Protein AF-A0A383BWT5-F1 (afdb_monomer)

InterPro domains:
  IPR038597 GGGP/HepGP synthase superfamily [G3DSA:3.20.20.390] (1-74)

Structure (mmCIF, N/CA/C/O backbone):
data_AF-A0A383BWT5-F1
#
_entry.id   AF-A0A383BWT5-F1
#
loop_
_atom_site.group_PDB
_atom_site.id
_atom_site.type_symbol
_atom_site.label_atom_id
_atom_site.label_alt_id
_atom_site.label_comp_id
_atom_site.label_asym_id
_atom_site.label_entity_id
_atom_site.label_seq_id
_atom_site.pdbx_PDB_ins_code
_atom_site.Cartn_x
_atom_site.Cartn_y
_atom_site.Cartn_z
_atom_site.occupancy
_atom_site.B_iso_or_equiv
_atom_site.auth_seq_id
_atom_site.auth_comp_id
_atom_site.auth_asym_id
_atom_site.auth_atom_id
_atom_site.pdbx_PDB_model_num
ATOM 1 N N . MET A 1 1 ? -15.350 -0.498 -3.606 1.00 67.88 1 MET A N 1
ATOM 2 C CA . MET A 1 1 ? -14.994 -0.013 -2.252 1.00 67.88 1 MET A CA 1
ATOM 3 C C . MET A 1 1 ? -14.635 1.462 -2.351 1.00 67.88 1 MET A C 1
ATOM 5 O O . MET A 1 1 ? -13.925 1.817 -3.278 1.00 67.88 1 MET A O 1
ATOM 9 N N . ASN A 1 2 ? -15.132 2.324 -1.461 1.00 90.75 2 ASN A N 1
ATOM 10 C CA . ASN A 1 2 ? -14.688 3.721 -1.410 1.00 90.75 2 ASN A CA 1
ATOM 11 C C . ASN A 1 2 ? -13.512 3.816 -0.422 1.00 90.75 2 ASN A C 1
ATOM 13 O O . ASN A 1 2 ? -13.714 3.623 0.778 1.00 90.75 2 ASN A O 1
ATOM 17 N N . ILE A 1 3 ? -12.294 4.056 -0.927 1.00 92.38 3 ILE A N 1
ATOM 18 C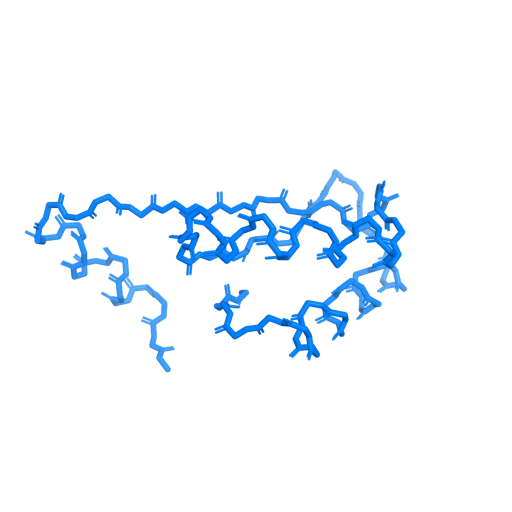 CA . ILE A 1 3 ? -11.063 4.059 -0.114 1.00 92.38 3 ILE A CA 1
ATOM 19 C C . ILE A 1 3 ? -11.136 5.112 0.996 1.00 92.38 3 ILE A C 1
ATOM 21 O O . ILE A 1 3 ? -10.807 4.821 2.144 1.00 92.38 3 ILE A O 1
ATOM 25 N N . TYR A 1 4 ? -11.640 6.309 0.690 1.00 94.31 4 TYR A N 1
ATOM 26 C CA . TYR A 1 4 ? -11.778 7.384 1.671 1.00 94.31 4 TYR A CA 1
ATOM 27 C C . TYR A 1 4 ? -12.673 6.979 2.850 1.00 94.31 4 TYR A C 1
ATOM 29 O O . TYR A 1 4 ? -12.271 7.099 4.010 1.00 94.31 4 TYR A O 1
ATOM 37 N N . ASN A 1 5 ? -13.848 6.411 2.566 1.00 95.38 5 ASN A N 1
ATOM 38 C CA . ASN A 1 5 ? -14.753 5.920 3.604 1.00 95.38 5 ASN A CA 1
ATOM 39 C C . ASN A 1 5 ? -14.117 4.783 4.416 1.00 95.38 5 ASN A C 1
ATOM 41 O O . ASN A 1 5 ? -14.211 4.793 5.642 1.00 95.38 5 ASN A O 1
ATOM 45 N N . TYR A 1 6 ? -13.404 3.854 3.769 1.00 94.12 6 TYR A N 1
ATOM 46 C CA . TYR A 1 6 ? -12.686 2.782 4.466 1.00 94.12 6 TYR A CA 1
ATOM 47 C C . TYR A 1 6 ? -11.628 3.336 5.434 1.00 94.12 6 TYR A C 1
ATOM 49 O O . TYR A 1 6 ? -11.542 2.888 6.581 1.00 94.12 6 TYR A O 1
ATOM 57 N N . ILE A 1 7 ? -10.854 4.346 5.022 1.00 94.94 7 ILE A N 1
ATOM 58 C CA . ILE A 1 7 ? -9.867 5.008 5.887 1.00 94.94 7 ILE A CA 1
ATOM 59 C C . ILE A 1 7 ? -10.557 5.668 7.088 1.00 94.94 7 ILE A C 1
ATOM 61 O O . ILE A 1 7 ? -10.129 5.480 8.231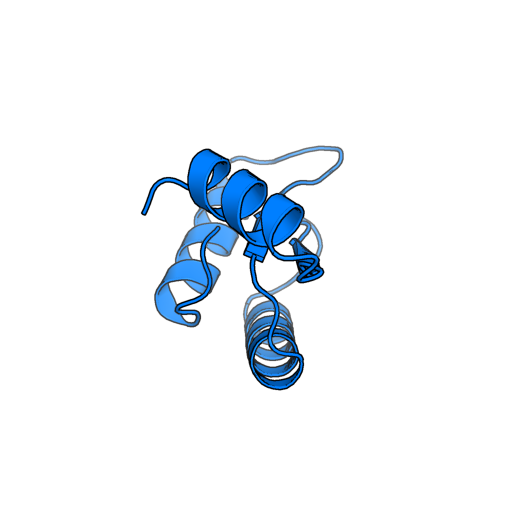 1.00 94.94 7 ILE A O 1
ATOM 65 N N . LEU A 1 8 ? -11.651 6.403 6.857 1.00 96.38 8 LEU A N 1
ATOM 66 C CA . LEU A 1 8 ? -12.410 7.054 7.928 1.00 96.38 8 LEU A CA 1
ATOM 67 C C . LEU A 1 8 ? -12.997 6.051 8.928 1.00 96.38 8 LEU A C 1
ATOM 69 O O . LEU A 1 8 ? -12.950 6.287 10.136 1.00 96.38 8 LEU A O 1
ATOM 73 N N . GLU A 1 9 ? -13.536 4.930 8.452 1.00 96.62 9 GLU A N 1
ATOM 74 C CA . GLU A 1 9 ? -14.091 3.885 9.311 1.00 96.62 9 GLU A CA 1
ATOM 75 C C . GLU A 1 9 ? -13.025 3.207 10.170 1.00 96.62 9 GLU A C 1
ATOM 77 O O . GLU A 1 9 ? -13.228 3.030 11.372 1.00 96.62 9 GLU A O 1
ATOM 82 N N . ASN A 1 10 ? -11.876 2.854 9.589 1.00 95.62 10 ASN A N 1
ATOM 83 C CA . ASN A 1 10 ? -10.781 2.237 10.339 1.00 95.62 10 ASN A CA 1
ATOM 84 C C . ASN A 1 10 ? -10.186 3.210 11.363 1.00 95.62 10 ASN A C 1
ATOM 86 O O . ASN A 1 10 ? -9.943 2.814 12.504 1.00 95.62 10 ASN A O 1
ATOM 90 N N . LYS A 1 11 ? -10.076 4.501 11.015 1.00 96.12 11 LYS A N 1
ATOM 91 C CA . LYS A 1 11 ? -9.702 5.557 11.966 1.00 96.12 11 LYS A CA 1
ATOM 92 C C . LYS A 1 11 ? -10.666 5.614 13.152 1.00 96.12 11 LYS A C 1
ATOM 94 O O . LYS A 1 11 ? -10.207 5.637 14.291 1.00 96.12 11 LYS A O 1
ATOM 99 N N . LYS A 1 12 ? -11.985 5.602 12.908 1.00 96.94 12 LYS A N 1
ATOM 100 C CA . LYS A 1 12 ? -13.007 5.585 13.975 1.00 96.94 12 LYS A CA 1
ATOM 101 C C . LYS A 1 12 ? -12.907 4.337 14.860 1.00 96.94 12 LYS A C 1
ATOM 103 O O . LYS A 1 12 ? -13.115 4.434 16.061 1.00 96.94 12 LYS A O 1
ATOM 108 N N . LYS A 1 13 ? -12.561 3.185 14.277 1.00 97.00 13 LYS A N 1
ATOM 109 C CA . LYS A 1 13 ? -12.368 1.905 14.984 1.00 97.00 13 LYS A CA 1
ATOM 110 C C . LYS A 1 13 ? -11.011 1.794 15.699 1.00 97.00 13 LY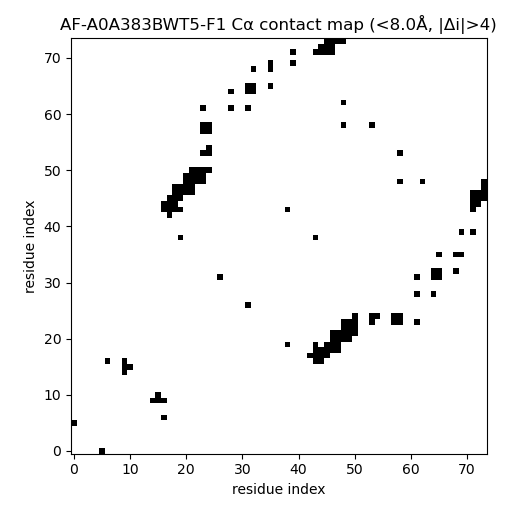S A C 1
ATOM 112 O O . LYS A 1 13 ? -10.744 0.772 16.318 1.00 97.00 13 LYS A O 1
ATOM 117 N N . GLY A 1 14 ? -10.130 2.795 15.584 1.00 95.75 14 GLY A N 1
ATOM 118 C CA . GLY A 1 14 ? -8.769 2.744 16.129 1.00 95.75 14 GLY A CA 1
ATOM 119 C C . GLY A 1 14 ? -7.843 1.742 15.427 1.00 95.75 14 GLY A C 1
ATOM 120 O O . GLY A 1 14 ? -6.727 1.514 15.892 1.00 95.75 14 GLY A O 1
ATOM 121 N N . LYS A 1 15 ? -8.272 1.158 14.299 1.00 95.69 15 LYS A N 1
ATOM 122 C CA . LYS A 1 15 ? -7.466 0.220 13.517 1.00 95.69 15 LYS A CA 1
ATOM 123 C C . LYS A 1 15 ? -6.458 1.008 12.684 1.00 95.69 15 LYS A C 1
ATOM 125 O O . LYS A 1 15 ? -6.830 1.862 11.879 1.00 95.69 15 LYS A O 1
ATOM 130 N N . LYS A 1 16 ? -5.171 0.738 12.903 1.00 94.50 16 LYS A N 1
ATOM 131 C CA . LYS A 1 16 ? -4.088 1.305 12.094 1.00 94.50 16 LYS A CA 1
ATOM 132 C C . LYS A 1 16 ? -4.106 0.670 10.710 1.00 94.50 16 LYS A C 1
ATOM 134 O O . LYS A 1 16 ? -4.407 -0.513 10.584 1.00 94.50 16 LYS A O 1
ATOM 139 N N . LEU A 1 17 ? -3.802 1.491 9.715 1.00 95.25 17 LEU A N 1
ATOM 140 C CA . LEU A 1 17 ? -3.688 1.084 8.324 1.00 95.25 17 LEU A CA 1
ATOM 141 C C . LEU A 1 17 ? -2.226 1.166 7.913 1.00 95.25 17 LEU A C 1
ATOM 143 O O . LEU A 1 17 ? -1.517 2.076 8.354 1.00 95.25 17 LEU A O 1
ATOM 147 N N . PHE A 1 18 ? -1.794 0.229 7.082 1.00 95.06 18 PHE A N 1
ATOM 148 C CA . PHE A 1 18 ? -0.434 0.173 6.567 1.00 95.06 18 PHE A CA 1
ATOM 149 C C . PHE A 1 18 ? -0.447 0.201 5.040 1.00 95.06 18 PHE A C 1
ATOM 151 O O . PHE A 1 18 ? -1.138 -0.588 4.406 1.00 95.06 18 PHE A O 1
ATOM 158 N N . SER A 1 19 ? 0.318 1.115 4.450 1.00 94.12 19 SER A N 1
ATOM 159 C CA . SER A 1 19 ? 0.424 1.281 3.001 1.00 94.12 19 SER A CA 1
ATOM 160 C C . SER A 1 19 ? 1.878 1.204 2.555 1.00 94.12 19 SER A C 1
ATOM 162 O O . SER A 1 19 ? 2.758 1.730 3.240 1.00 94.12 19 SER A O 1
ATOM 164 N N . ILE A 1 20 ? 2.120 0.618 1.384 1.00 93.69 20 ILE A N 1
ATOM 165 C CA . ILE A 1 20 ? 3.448 0.554 0.765 1.00 93.69 20 ILE A CA 1
ATOM 166 C C . ILE A 1 20 ? 3.473 1.482 -0.446 1.00 93.69 20 ILE A C 1
ATOM 168 O O . ILE A 1 20 ? 2.652 1.329 -1.344 1.00 93.69 20 ILE A O 1
ATOM 172 N N . LEU A 1 21 ? 4.418 2.424 -0.474 1.00 92.94 21 LEU A N 1
ATOM 173 C CA . LEU A 1 21 ? 4.672 3.275 -1.636 1.00 92.94 21 LEU A CA 1
ATOM 174 C C . LEU A 1 21 ? 5.678 2.593 -2.572 1.00 92.94 21 LEU A C 1
ATOM 176 O O . LEU A 1 21 ? 6.800 2.297 -2.163 1.00 92.94 21 LEU A O 1
ATOM 180 N N . VAL A 1 22 ? 5.260 2.366 -3.812 1.00 91.69 22 VAL A N 1
ATOM 181 C CA . VAL A 1 22 ? 6.037 1.779 -4.904 1.00 91.69 22 VAL A CA 1
ATOM 182 C C . VAL A 1 22 ? 6.410 2.883 -5.889 1.00 91.69 22 VAL A C 1
ATOM 184 O O . VAL A 1 22 ? 5.554 3.665 -6.303 1.00 91.69 22 VAL A O 1
ATOM 187 N N . ASP A 1 23 ? 7.684 2.927 -6.270 1.00 90.50 23 ASP A N 1
ATOM 188 C CA . ASP A 1 23 ? 8.226 3.916 -7.201 1.00 90.50 23 ASP A CA 1
ATOM 189 C C . ASP A 1 23 ? 8.399 3.258 -8.580 1.00 90.50 23 ASP A C 1
ATOM 191 O O . ASP A 1 23 ? 9.333 2.473 -8.755 1.00 90.50 23 ASP A O 1
ATOM 195 N N . PRO A 1 24 ? 7.516 3.535 -9.560 1.00 86.44 24 PRO A N 1
ATOM 196 C CA . PRO A 1 24 ? 7.461 2.780 -10.813 1.00 86.44 24 PRO A CA 1
ATOM 197 C C . PRO A 1 24 ? 8.750 2.858 -11.641 1.00 86.44 24 PRO A C 1
ATOM 199 O O . PRO A 1 24 ? 8.985 1.981 -12.466 1.00 86.44 24 PRO A O 1
ATOM 202 N N . ASP A 1 25 ? 9.604 3.856 -11.404 1.00 84.81 25 ASP A N 1
ATOM 203 C CA . ASP A 1 25 ? 10.871 4.017 -12.120 1.00 84.81 25 ASP A CA 1
ATOM 204 C C . ASP A 1 25 ? 12.023 3.190 -11.513 1.00 84.81 25 ASP A C 1
ATOM 206 O O . ASP A 1 25 ? 13.104 3.114 -12.098 1.00 84.81 25 ASP A O 1
ATOM 210 N N . LYS A 1 26 ? 11.835 2.591 -10.328 1.00 82.06 26 LYS A N 1
ATOM 211 C CA . LYS A 1 26 ? 12.923 1.954 -9.563 1.00 82.06 26 LYS A CA 1
ATOM 212 C C . LYS A 1 26 ? 12.863 0.438 -9.466 1.00 82.06 26 LYS A C 1
ATOM 214 O O . LYS A 1 26 ? 13.847 -0.133 -9.005 1.00 82.06 26 LYS A O 1
ATOM 219 N N . GLN A 1 27 ? 11.742 -0.194 -9.799 1.00 79.06 27 GLN A N 1
ATOM 220 C CA . GLN A 1 27 ? 11.582 -1.641 -9.645 1.00 79.06 27 GLN A CA 1
ATOM 221 C C . GLN A 1 27 ? 11.342 -2.327 -10.981 1.00 79.06 27 GLN A C 1
ATOM 223 O O . GLN A 1 27 ? 10.529 -1.874 -11.787 1.00 79.06 27 GLN A O 1
ATOM 228 N N . ASP A 1 28 ? 12.001 -3.466 -11.179 1.00 83.38 28 ASP A N 1
ATOM 229 C CA . ASP A 1 28 ? 11.644 -4.381 -12.259 1.00 83.38 28 ASP A CA 1
ATOM 230 C C . ASP A 1 28 ? 10.447 -5.281 -11.881 1.00 83.38 28 ASP A C 1
ATOM 232 O O . ASP A 1 28 ? 9.972 -5.304 -10.740 1.00 83.38 28 ASP A O 1
ATOM 236 N N . LYS A 1 29 ? 9.930 -6.047 -12.852 1.00 85.88 29 LYS A N 1
ATOM 237 C CA . LYS A 1 29 ? 8.752 -6.908 -12.648 1.00 85.88 29 LYS A CA 1
ATOM 238 C C . LYS A 1 29 ? 8.961 -7.956 -11.543 1.00 85.88 29 LYS A C 1
ATOM 240 O O . LYS A 1 29 ? 8.033 -8.227 -10.783 1.00 85.88 29 LYS A O 1
ATOM 245 N N . ASN A 1 30 ? 10.149 -8.551 -11.440 1.00 89.62 30 ASN A N 1
ATOM 246 C CA . ASN A 1 30 ? 10.421 -9.611 -10.463 1.00 89.62 30 ASN A CA 1
ATOM 247 C C . ASN A 1 30 ? 10.549 -9.038 -9.049 1.00 89.62 30 ASN A C 1
ATOM 249 O O . ASN A 1 30 ? 10.028 -9.615 -8.090 1.00 89.62 30 ASN A O 1
ATOM 253 N N . GLU A 1 31 ? 11.201 -7.885 -8.921 1.00 90.56 31 GLU A N 1
ATOM 254 C CA . GLU A 1 31 ? 11.269 -7.136 -7.670 1.00 90.56 31 GLU A CA 1
ATOM 255 C C . GLU A 1 31 ? 9.876 -6.716 -7.207 1.00 90.56 31 GLU A C 1
ATOM 257 O O . GLU A 1 31 ? 9.543 -6.882 -6.031 1.00 90.56 31 GLU A O 1
ATOM 262 N N . LEU A 1 32 ? 9.028 -6.256 -8.132 1.00 91.06 32 LEU A N 1
ATOM 263 C CA . LEU A 1 32 ? 7.659 -5.870 -7.819 1.00 91.06 32 LEU A CA 1
ATOM 264 C C . LEU A 1 32 ? 6.836 -7.059 -7.311 1.00 91.06 32 LEU A C 1
ATOM 266 O O . LEU A 1 32 ? 6.159 -6.943 -6.291 1.00 91.06 32 LEU A O 1
ATOM 270 N N . ILE A 1 33 ? 6.953 -8.229 -7.944 1.00 92.12 33 ILE A N 1
ATOM 271 C CA . ILE A 1 33 ? 6.312 -9.462 -7.462 1.00 92.12 33 ILE A CA 1
ATOM 272 C C . ILE A 1 33 ? 6.816 -9.827 -6.056 1.00 92.12 33 ILE A C 1
ATOM 274 O O . ILE A 1 33 ? 6.020 -10.161 -5.179 1.00 92.12 33 ILE A O 1
ATOM 278 N N . SER A 1 34 ? 8.121 -9.697 -5.791 1.00 93.62 34 SER A N 1
ATOM 279 C CA . SER A 1 34 ? 8.679 -9.920 -4.449 1.00 93.62 34 SER A CA 1
ATOM 280 C C . SER A 1 34 ? 8.096 -8.954 -3.410 1.00 93.62 34 SER A C 1
ATOM 282 O O . SER A 1 34 ? 7.777 -9.359 -2.289 1.00 93.62 34 SER A O 1
ATOM 284 N N . ILE A 1 35 ? 7.923 -7.678 -3.771 1.00 92.44 35 ILE A N 1
ATOM 285 C 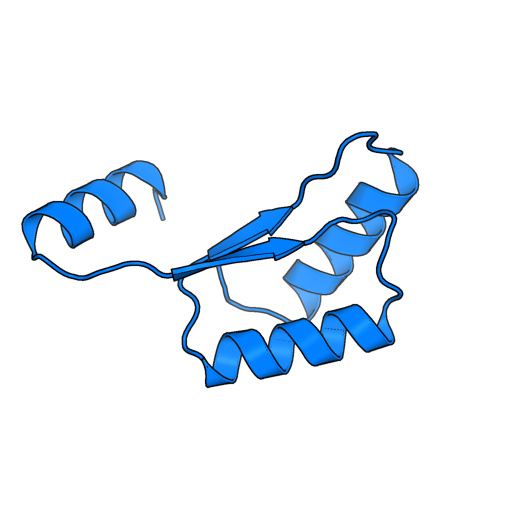CA . ILE A 1 35 ? 7.282 -6.668 -2.918 1.00 92.44 35 ILE A CA 1
ATOM 286 C C . ILE A 1 35 ? 5.823 -7.041 -2.654 1.00 92.44 35 ILE A C 1
ATOM 288 O O . ILE A 1 35 ? 5.385 -6.956 -1.507 1.00 92.44 35 ILE A O 1
ATOM 292 N N . ILE A 1 36 ? 5.092 -7.503 -3.670 1.00 92.88 36 ILE A N 1
ATOM 293 C CA . ILE A 1 36 ? 3.693 -7.925 -3.545 1.00 92.88 36 ILE A CA 1
ATOM 294 C C . ILE A 1 36 ? 3.547 -9.070 -2.539 1.00 92.88 36 ILE A C 1
ATOM 296 O O . ILE A 1 36 ? 2.711 -8.998 -1.638 1.00 92.88 36 ILE A O 1
ATOM 300 N N . GLU A 1 37 ? 4.393 -10.093 -2.624 1.00 94.12 37 GLU A N 1
A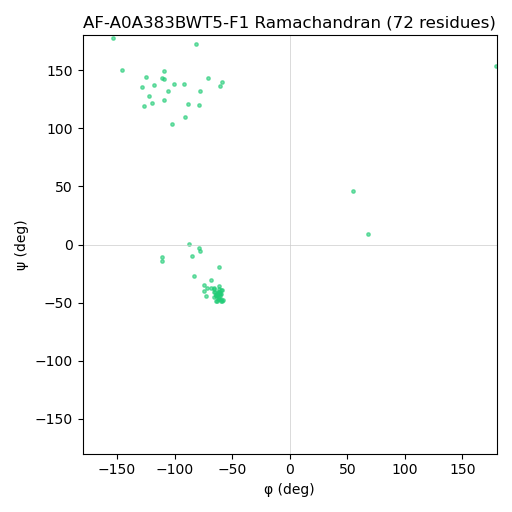TOM 301 C CA . GLU A 1 37 ? 4.348 -11.227 -1.695 1.00 94.12 37 GLU A CA 1
ATOM 302 C C . GLU A 1 37 ? 4.705 -10.822 -0.256 1.00 94.12 37 GLU A C 1
ATOM 304 O O . GLU A 1 37 ? 4.064 -11.253 0.713 1.00 94.12 37 GLU A O 1
ATOM 309 N N . LYS A 1 38 ? 5.672 -9.910 -0.095 1.00 93.88 38 LYS A N 1
ATOM 310 C CA . LYS A 1 38 ? 5.999 -9.325 1.214 1.00 93.88 38 LYS A CA 1
ATOM 311 C C . LYS A 1 38 ? 4.847 -8.481 1.759 1.00 93.88 38 LYS A C 1
ATOM 313 O O . LYS A 1 38 ? 4.543 -8.577 2.945 1.00 93.88 38 LYS A O 1
ATOM 318 N N . ALA A 1 39 ? 4.177 -7.700 0.916 1.00 94.62 39 ALA A N 1
ATOM 319 C CA . ALA A 1 39 ? 3.035 -6.872 1.294 1.00 94.62 39 ALA A CA 1
ATOM 320 C C . ALA A 1 39 ? 1.844 -7.711 1.767 1.00 94.62 39 ALA A C 1
ATOM 322 O O . ALA A 1 39 ? 1.251 -7.406 2.804 1.00 94.62 39 ALA A O 1
ATOM 323 N N . LYS A 1 40 ? 1.539 -8.802 1.050 1.00 92.56 40 LYS A N 1
ATOM 324 C CA . LYS A 1 40 ? 0.523 -9.786 1.449 1.00 92.56 40 LYS A CA 1
ATOM 325 C C . LYS A 1 40 ? 0.856 -10.388 2.811 1.00 92.56 40 LYS A C 1
ATOM 327 O O . LYS A 1 40 ? 0.013 -10.392 3.707 1.00 92.56 40 LYS A O 1
ATOM 332 N N . SER A 1 41 ? 2.104 -10.819 2.995 1.00 93.50 41 SER A N 1
ATOM 333 C CA . SER A 1 41 ? 2.587 -11.388 4.262 1.00 93.50 41 SER A CA 1
ATOM 334 C C . SER A 1 41 ? 2.507 -10.384 5.419 1.00 93.50 41 SER A C 1
ATOM 336 O O . SER A 1 41 ? 2.121 -10.740 6.532 1.00 93.50 41 SER A O 1
ATOM 338 N N . ALA A 1 42 ? 2.812 -9.113 5.147 1.00 93.62 42 ALA A N 1
ATOM 339 C CA . ALA A 1 42 ? 2.736 -8.012 6.104 1.00 93.62 42 ALA A CA 1
ATOM 340 C C . ALA A 1 42 ? 1.308 -7.488 6.340 1.00 93.62 42 ALA A C 1
ATOM 342 O O . ALA A 1 42 ? 1.115 -6.645 7.216 1.00 93.62 42 ALA A O 1
ATOM 343 N N . LYS A 1 43 ? 0.311 -7.983 5.591 1.00 93.06 43 LYS A N 1
ATOM 344 C CA . LYS A 1 43 ? -1.084 -7.514 5.614 1.00 93.06 43 LYS A CA 1
ATOM 345 C C . LYS A 1 43 ? -1.202 -6.007 5.359 1.00 93.06 43 LYS A C 1
ATOM 347 O O . LYS A 1 43 ? -1.911 -5.311 6.084 1.00 93.06 43 LYS A O 1
ATOM 352 N N . ALA A 1 44 ? -0.495 -5.512 4.344 1.00 95.06 44 ALA A N 1
ATOM 353 C CA . ALA A 1 44 ? -0.671 -4.140 3.881 1.00 95.06 44 ALA A CA 1
ATOM 354 C C . ALA A 1 44 ? -2.117 -3.916 3.406 1.00 95.06 44 ALA A C 1
ATOM 356 O O . ALA A 1 44 ? -2.696 -4.755 2.718 1.00 95.06 44 ALA A O 1
ATOM 357 N N . ASP A 1 45 ? -2.696 -2.782 3.792 1.00 95.25 45 ASP A N 1
ATOM 358 C CA . ASP A 1 45 ? -4.049 -2.382 3.411 1.00 95.25 45 ASP A CA 1
ATOM 359 C C . ASP A 1 45 ? -4.080 -1.721 2.027 1.00 95.25 45 ASP A C 1
ATOM 361 O O . ASP A 1 45 ? -5.114 -1.773 1.366 1.00 95.25 45 ASP A O 1
ATOM 365 N N . PHE A 1 46 ? -2.973 -1.094 1.603 1.00 94.81 46 PHE A N 1
ATOM 366 C CA . PHE A 1 46 ? -2.884 -0.359 0.338 1.00 94.81 46 PHE A CA 1
ATOM 367 C C . PHE A 1 46 ? -1.507 -0.454 -0.310 1.00 94.81 46 PHE A C 1
ATOM 369 O O . PHE A 1 46 ? -0.478 -0.467 0.375 1.00 94.81 46 PHE A O 1
ATOM 376 N N . PHE A 1 47 ? -1.500 -0.378 -1.635 1.00 94.56 47 PHE A N 1
ATOM 377 C CA . PHE A 1 47 ? -0.354 0.100 -2.390 1.00 94.56 47 PHE A CA 1
ATOM 378 C C . PHE A 1 47 ? -0.585 1.544 -2.798 1.00 94.56 47 PHE A C 1
ATOM 380 O O . PHE A 1 47 ? -1.666 1.899 -3.237 1.00 94.56 47 PHE A O 1
ATOM 387 N N . PHE A 1 48 ? 0.441 2.371 -2.691 1.00 93.19 48 PHE A N 1
ATOM 388 C CA . PHE A 1 48 ? 0.500 3.644 -3.389 1.00 93.19 48 PHE A CA 1
ATOM 389 C C . PHE A 1 48 ? 1.547 3.527 -4.482 1.00 93.19 48 PHE A C 1
ATOM 391 O O . PHE A 1 48 ? 2.582 2.900 -4.275 1.00 93.19 48 PHE A O 1
ATOM 398 N N . VAL A 1 49 ? 1.287 4.132 -5.635 1.00 91.31 49 VAL A N 1
ATOM 399 C CA . VAL A 1 49 ? 2.237 4.161 -6.750 1.00 91.31 49 VAL A CA 1
ATOM 400 C C . VAL A 1 49 ? 2.574 5.613 -7.040 1.00 91.31 49 VAL A C 1
ATOM 402 O O . VAL A 1 49 ? 1.683 6.424 -7.286 1.00 91.31 49 VAL A O 1
ATOM 405 N N . GLY A 1 50 ? 3.855 5.956 -6.955 1.00 88.69 50 GLY A N 1
ATOM 406 C CA . GLY A 1 50 ? 4.314 7.326 -7.125 1.00 88.69 50 GLY A CA 1
ATOM 407 C C . GLY A 1 50 ? 5.824 7.464 -6.967 1.00 88.69 50 GLY A C 1
ATOM 408 O O . GLY A 1 50 ? 6.460 6.692 -6.257 1.00 88.69 50 GLY A O 1
ATOM 409 N N . GLY A 1 51 ? 6.383 8.484 -7.610 1.00 84.50 51 GLY A N 1
ATOM 410 C CA . GLY A 1 51 ? 7.810 8.794 -7.639 1.00 84.50 51 GLY A CA 1
ATOM 411 C C . GLY A 1 51 ? 8.030 10.288 -7.884 1.00 84.50 51 GLY A C 1
ATOM 412 O O . GLY A 1 51 ? 7.071 11.049 -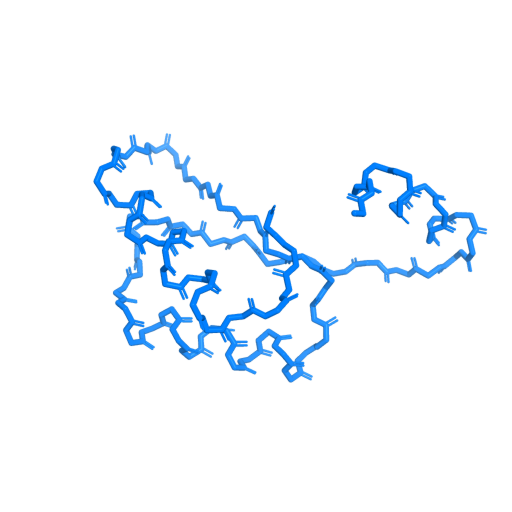8.030 1.00 84.50 51 GLY A O 1
ATOM 413 N N . SER A 1 52 ? 9.288 10.729 -7.888 1.00 80.75 52 SER A N 1
ATOM 414 C CA . SER A 1 52 ? 9.625 12.152 -8.072 1.00 80.75 52 SER A CA 1
ATOM 415 C C . SER A 1 52 ? 9.415 12.630 -9.510 1.00 80.75 52 SER A C 1
ATOM 417 O O . SER A 1 52 ? 8.876 13.710 -9.735 1.00 80.75 52 SER A O 1
ATOM 419 N N . LEU A 1 53 ? 9.856 11.829 -10.479 1.00 76.56 53 LEU A N 1
ATOM 420 C CA . LEU A 1 53 ? 9.413 11.901 -11.864 1.00 76.56 53 LEU A CA 1
ATOM 421 C C . LEU A 1 53 ? 8.561 10.657 -12.104 1.00 76.56 53 LEU A C 1
ATOM 423 O O . LEU A 1 53 ? 8.769 9.638 -11.458 1.00 76.56 53 LEU A O 1
ATOM 427 N N . LEU A 1 54 ? 7.573 10.771 -12.980 1.00 72.94 54 LEU A N 1
ATOM 428 C CA . LEU A 1 54 ? 6.770 9.643 -13.422 1.00 72.94 54 LEU A CA 1
ATOM 429 C C . LEU A 1 54 ? 6.828 9.637 -14.939 1.00 72.94 54 LEU A C 1
ATOM 431 O O . LEU A 1 54 ? 6.430 10.615 -15.577 1.00 72.94 54 LEU A O 1
ATOM 435 N N . THR A 1 55 ? 7.348 8.558 -15.514 1.00 73.56 55 THR A N 1
ATOM 436 C CA . THR A 1 55 ? 7.235 8.319 -16.952 1.00 73.56 55 THR A CA 1
ATOM 437 C C . THR A 1 55 ? 5.981 7.483 -17.214 1.00 73.56 55 THR A C 1
ATOM 439 O O . THR A 1 55 ? 5.663 6.576 -16.447 1.00 73.56 55 THR A O 1
ATOM 442 N N . ASN A 1 56 ? 5.211 7.816 -18.256 1.00 70.31 56 ASN A N 1
ATOM 443 C CA . ASN A 1 56 ? 3.917 7.158 -18.497 1.00 70.31 56 ASN A CA 1
ATOM 444 C C . ASN A 1 56 ? 4.064 5.634 -18.674 1.00 70.31 56 ASN A C 1
ATOM 446 O O . ASN A 1 56 ? 3.271 4.878 -18.119 1.00 70.31 56 ASN A O 1
ATOM 450 N N . ASP A 1 57 ? 5.115 5.185 -19.366 1.00 77.88 57 ASP A N 1
ATOM 451 C CA . ASP A 1 57 ? 5.330 3.762 -19.653 1.00 77.88 57 ASP A CA 1
ATOM 452 C C . ASP A 1 57 ? 5.663 2.938 -18.395 1.00 77.88 57 ASP A C 1
ATOM 454 O O . ASP A 1 57 ? 5.207 1.798 -18.255 1.00 77.88 57 ASP A O 1
ATOM 458 N N . SER A 1 58 ? 6.435 3.499 -17.454 1.00 81.12 58 SER A N 1
ATOM 459 C CA . SER A 1 58 ? 6.797 2.800 -16.213 1.00 81.12 58 SER A CA 1
ATOM 460 C C . SER A 1 58 ? 5.600 2.677 -15.269 1.00 81.12 58 SER A C 1
ATOM 462 O O . SER A 1 58 ? 5.394 1.629 -14.649 1.00 81.12 58 SER A O 1
ATOM 464 N N . LEU A 1 59 ? 4.759 3.715 -15.213 1.00 86.69 59 LEU A N 1
ATOM 465 C CA . LEU A 1 59 ? 3.553 3.734 -14.396 1.00 86.69 59 LEU A CA 1
ATOM 466 C C . LEU A 1 59 ? 2.543 2.674 -14.851 1.00 86.69 59 LEU A C 1
ATOM 468 O O . LEU A 1 59 ? 2.065 1.897 -14.022 1.00 86.69 59 LEU A O 1
ATOM 472 N N . ASP A 1 60 ? 2.250 2.598 -16.151 1.00 88.00 60 ASP A N 1
ATOM 473 C CA . ASP A 1 60 ? 1.275 1.642 -16.688 1.00 88.00 60 ASP A CA 1
ATOM 474 C C . ASP A 1 60 ? 1.726 0.186 -16.498 1.00 88.00 60 ASP A C 1
ATOM 476 O O . ASP A 1 60 ? 0.928 -0.673 -16.101 1.00 88.00 60 ASP A O 1
ATOM 480 N N . SER A 1 61 ? 3.016 -0.096 -16.709 1.00 88.25 61 SER A N 1
ATOM 481 C CA . SER A 1 61 ? 3.599 -1.425 -16.486 1.00 88.25 61 SER A CA 1
ATOM 482 C C . SER A 1 61 ? 3.551 -1.841 -15.008 1.00 88.25 61 SER A C 1
ATOM 484 O O . SER A 1 61 ? 3.148 -2.965 -14.676 1.00 88.25 61 SER A O 1
ATOM 486 N N . CYS A 1 62 ? 3.894 -0.915 -14.105 1.00 90.25 62 CYS A N 1
ATOM 487 C CA . CYS A 1 62 ? 3.844 -1.127 -12.659 1.00 90.25 62 CYS A CA 1
ATOM 488 C C . CYS A 1 62 ? 2.408 -1.391 -12.180 1.00 90.25 62 CYS A C 1
ATOM 490 O O . CYS A 1 62 ? 2.149 -2.390 -11.505 1.00 90.25 62 CYS A O 1
ATOM 492 N N . LEU A 1 63 ? 1.449 -0.556 -12.597 1.00 90.81 63 LEU A N 1
ATOM 493 C CA . LEU A 1 63 ? 0.033 -0.719 -12.258 1.00 90.81 63 LEU A CA 1
ATOM 494 C C . LEU A 1 63 ? -0.542 -2.031 -12.789 1.00 90.81 63 LEU A C 1
ATOM 496 O O . LEU A 1 63 ? -1.298 -2.693 -12.078 1.00 90.81 63 LEU A O 1
ATOM 500 N N . SER A 1 64 ? -0.193 -2.415 -14.018 1.00 91.06 64 SER A N 1
ATOM 501 C CA . SER A 1 64 ? -0.649 -3.673 -14.616 1.00 91.06 64 SER A CA 1
ATOM 502 C C . SER A 1 64 ? -0.141 -4.873 -13.821 1.00 91.06 64 SER A C 1
ATOM 504 O O . SER A 1 64 ? -0.927 -5.739 -13.447 1.00 91.06 64 SER A O 1
ATOM 506 N N . THR A 1 65 ? 1.147 -4.876 -13.470 1.00 91.19 65 THR A N 1
ATOM 507 C CA . THR A 1 65 ? 1.762 -5.947 -12.673 1.00 91.19 65 THR A CA 1
ATOM 508 C C . THR A 1 65 ? 1.161 -6.018 -11.263 1.00 91.19 65 THR A C 1
ATOM 510 O O . THR A 1 65 ? 0.845 -7.105 -10.783 1.00 91.19 65 THR A O 1
ATOM 513 N N . LEU A 1 66 ? 0.947 -4.876 -10.598 1.00 91.56 66 LEU A N 1
ATOM 514 C CA . LEU A 1 66 ? 0.306 -4.836 -9.279 1.00 91.56 66 LEU A CA 1
ATOM 515 C C . LEU A 1 66 ? -1.122 -5.391 -9.328 1.00 91.56 66 LEU A C 1
ATOM 517 O O . LEU A 1 66 ? -1.474 -6.214 -8.490 1.00 91.56 66 LEU A O 1
ATOM 521 N N . LYS A 1 67 ? -1.926 -4.994 -10.320 1.00 90.94 67 LYS A N 1
ATOM 522 C CA . LYS A 1 67 ? -3.311 -5.476 -10.474 1.00 90.94 67 LYS A CA 1
ATOM 523 C C . LYS A 1 67 ? -3.401 -6.953 -10.858 1.00 90.94 67 LYS A C 1
ATOM 525 O O . LYS A 1 67 ? -4.382 -7.598 -10.512 1.00 90.94 67 LYS A O 1
ATOM 530 N N . GLU A 1 68 ? -2.416 -7.477 -11.583 1.00 92.19 68 GLU A N 1
ATOM 531 C CA . GLU A 1 68 ? -2.375 -8.887 -11.989 1.00 92.19 68 GLU A CA 1
ATOM 532 C C . GLU A 1 68 ? -2.003 -9.810 -10.818 1.00 92.19 68 GLU A C 1
ATOM 534 O O . GLU A 1 68 ? -2.506 -10.929 -10.721 1.00 92.19 68 GLU A O 1
ATOM 539 N N . HIS A 1 69 ? -1.137 -9.345 -9.913 1.00 90.31 69 HIS A N 1
ATOM 540 C CA . HIS A 1 69 ? -0.553 -10.186 -8.868 1.00 90.31 69 HIS A CA 1
ATOM 541 C C . HIS A 1 69 ? -1.025 -9.863 -7.441 1.00 90.31 69 HIS A C 1
ATOM 543 O O . HIS A 1 69 ? -0.742 -10.647 -6.527 1.00 90.31 69 HIS A O 1
ATOM 549 N N . ALA A 1 70 ? -1.729 -8.750 -7.212 1.00 88.81 70 ALA A N 1
ATOM 550 C CA . ALA A 1 70 ? -2.202 -8.335 -5.894 1.00 88.81 70 ALA A CA 1
ATOM 551 C C . ALA A 1 70 ? -3.706 -8.021 -5.861 1.00 88.81 70 ALA A C 1
ATOM 553 O O . ALA A 1 70 ? -4.217 -7.251 -6.665 1.00 88.81 70 ALA A O 1
ATOM 554 N N . ASP A 1 71 ? -4.381 -8.520 -4.822 1.00 89.06 71 ASP A N 1
ATOM 555 C CA . ASP A 1 71 ? -5.770 -8.160 -4.487 1.00 89.06 71 ASP A CA 1
ATOM 556 C C . ASP A 1 71 ? -5.862 -6.917 -3.577 1.00 89.06 71 ASP A C 1
ATOM 558 O O . ASP A 1 71 ? -6.944 -6.515 -3.142 1.00 89.06 71 ASP A O 1
ATOM 562 N N . ILE A 1 72 ? -4.714 -6.327 -3.230 1.00 90.75 72 ILE A N 1
ATOM 563 C CA . ILE A 1 72 ? -4.619 -5.157 -2.353 1.00 90.75 72 ILE A CA 1
ATOM 564 C C . ILE A 1 72 ? -4.982 -3.905 -3.173 1.00 90.75 72 ILE A C 1
ATOM 566 O O . ILE A 1 72 ? -4.445 -3.731 -4.268 1.00 90.75 72 ILE A O 1
ATOM 570 N N . PRO A 1 73 ? -5.856 -3.013 -2.668 1.00 91.88 73 PRO A N 1
ATOM 571 C CA . PRO A 1 73 ? -6.221 -1.786 -3.367 1.00 91.88 73 PRO A CA 1
ATOM 572 C C . PRO A 1 73 ? -5.014 -0.881 -3.648 1.00 91.88 73 PRO A C 1
ATOM 574 O O . PRO A 1 73 ? -4.153 -0.702 -2.782 1.00 91.88 73 PRO A O 1
ATOM 577 N N . ILE A 1 74 ? -5.013 -0.282 -4.841 1.00 89.94 74 ILE A N 1
ATOM 578 C CA . ILE A 1 74 ? -4.045 0.717 -5.316 1.00 89.94 74 ILE A CA 1
ATOM 579 C C . ILE A 1 74 ? -4.732 2.081 -5.373 1.00 89.94 74 ILE A C 1
ATOM 581 O O . ILE A 1 74 ? -5.875 2.116 -5.893 1.00 89.94 74 ILE A O 1
#

Nearest PDB structures (foldseek):
  4mm1-assembly2_A  TM=8.997E-01  e=3.957E-04  Methanothermobacter thermautotrophicus str. Delta H
  5ndy-assembly1_A  TM=9.043E-01  e=4.849E-04  Methanothermobacter thermautotrophicus str. Delta H
  5nez-assembly1_D  TM=8.730E-01  e=4.849E-04  Methanothermobacter thermautotrophicus str. Delta H
  5ndy-assembly1_E  T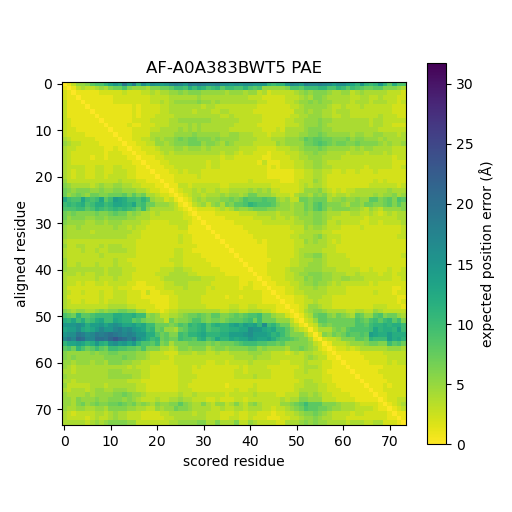M=8.861E-01  e=6.804E-04  Methanothermobacter thermautotrophicus str. Delta H
  5nez-assembly1_E  TM=8.436E-01  e=1.642E-03  Methanothermobacter thermautotrophicus str. Delta H

Secondary structure (DSSP, 8-state):
--HHHHHHHHHHTT----EEEE-TTT--HHHHHHHHHHHHHTT-SEEEE--SS--HHHHHHHHHHHHHH--S--

Mean predicted aligned error: 3.98 Å

Radius of gyration: 13.13 Å; Cα contacts (8 Å, |Δi|>4): 75; chains: 1; bounding box: 28×24×36 Å

Organism: NCBI:txid408172

Foldseek 3Di:
DPVVVVVVVCVVVVHDAAEAEDEL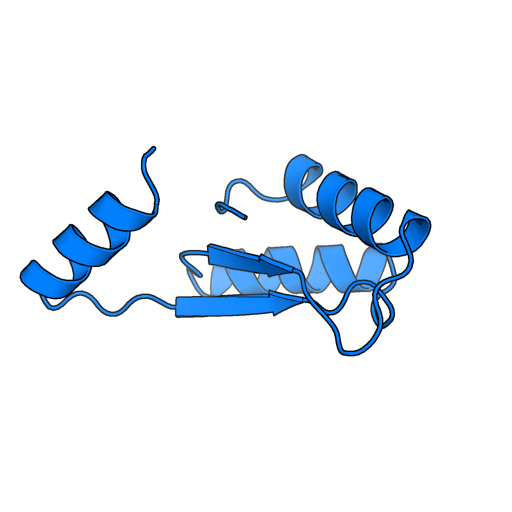VPDDLVRLLVVQVVCVVVVHQYYHYDDPDDDPVSRVVSVVSCVVRHPHYD

Solvent-accessible surface area (backbone ato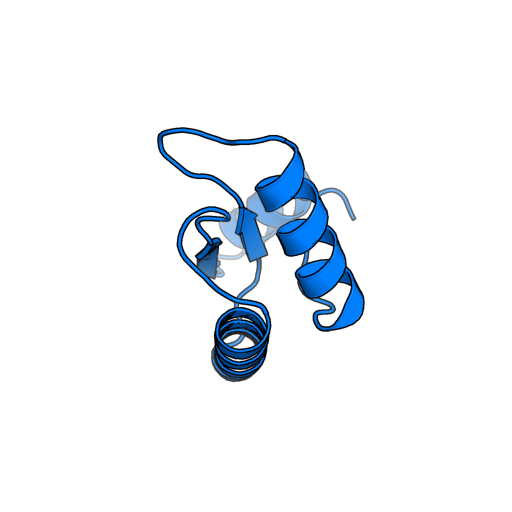ms only — not comparable to full-atom values): 4473 Å² total; per-residue (Å²): 135,62,66,69,60,51,53,55,52,32,55,76,70,70,48,86,82,43,70,46,82,41,39,41,88,77,56,56,73,69,57,46,51,53,50,48,56,50,35,62,76,69,62,44,61,30,41,42,80,57,60,96,70,80,56,73,71,38,45,54,53,44,52,50,51,47,62,74,76,39,96,54,53,109

pLDDT: mean 89.99, std 6.42, range [67.88, 97.0]

Sequence (74 aa):
MNIYNYILENKKKGKKLFSILVDPDKQDKNELISIIEKAKSAKADFFFVGGSLLTNDSLDSCLSTLKEHADIPI